Protein AF-A0AA39JFN7-F1 (afdb_monomer)

pLDDT: mean 75.11, std 15.57, range [32.31, 92.94]

Radius of gyration: 19.65 Å; Cα contacts (8 Å, |Δi|>4): 219; chains: 1; bounding box: 51×29×61 Å

Organism: Armillaria tabescens (NCBI:txid1929756)

Foldseek 3Di:
DFDFDDADPQWDKDADPPVVLVVLCVVQVDDSVRHIWIWGPAQPDWAQQQVNPVDTDGLVCNVVCCCVVPVPQQQDWGFGQAQFPVNHRPPRDTDRSVCVNVVCCQTPTQRQGQHRQQRDGDHPVCVSVCLVVPCSNVVSVPVVVVPPPPDD

Secondary structure (DSSP, 8-state):
---PPPPPTTEEEEE--HHHHHHHHHHHT--GGG-EEEEES----EEE-TT--S-EEEHHHHHHHHHHH-TTGGGSEEE--SBPTTSSB---PEEEHHHHHHHHHHHTS---EEETTT--EE-HHHHHHHHTT-HHHHGGGTTTTSSSSS--

Mean predicted aligned error: 12.64 Å

Sequence (152 aa):
MPVPLPCPRTCYQDEFSPELVHEISEKYGLPPDRIFYYRRKRDYGYHRCPLRCGRSTMGTAMGKHLQVYHPGIDRTTVTCSVRSRKGKHCLGEPVDGATYLQHFEHDHFLHHSVCAFCLFAVPVSRMKKHFDVCPGFLYQGERRRLFWDDGN

Structure (mmCIF, N/CA/C/O backbone):
data_AF-A0AA39JFN7-F1
#
_entry.id   AF-A0AA39JFN7-F1
#
loop_
_atom_site.group_PDB
_atom_site.id
_atom_site.type_symbol
_atom_site.label_atom_id
_atom_site.label_alt_id
_atom_site.label_comp_id
_atom_site.label_asym_id
_atom_site.label_entity_id
_atom_site.label_seq_id
_atom_site.pdbx_PDB_ins_code
_atom_site.Cartn_x
_atom_site.Cartn_y
_atom_site.Cartn_z
_atom_site.occupancy
_atom_site.B_iso_or_equiv
_atom_site.auth_seq_id
_atom_site.auth_comp_id
_atom_site.auth_asym_id
_atom_site.auth_atom_id
_atom_site.pdbx_PDB_model_num
ATOM 1 N N . MET A 1 1 ? 18.738 -4.474 -18.425 1.00 64.25 1 MET A N 1
ATOM 2 C CA . MET A 1 1 ? 18.307 -4.219 -17.035 1.00 64.25 1 MET A CA 1
ATOM 3 C C . MET A 1 1 ? 17.319 -3.069 -17.055 1.00 64.25 1 MET A C 1
ATOM 5 O O . MET A 1 1 ? 17.689 -2.027 -17.596 1.00 64.25 1 MET A O 1
ATOM 9 N N . PRO A 1 2 ? 16.100 -3.247 -16.525 1.00 71.25 2 PRO A N 1
ATOM 10 C CA . PRO A 1 2 ? 15.099 -2.191 -16.482 1.00 71.25 2 PRO A CA 1
ATOM 11 C C . PRO A 1 2 ? 15.576 -0.975 -15.678 1.00 71.25 2 PRO A C 1
ATOM 13 O O . PRO A 1 2 ? 16.373 -1.083 -14.740 1.00 71.25 2 PRO A O 1
ATOM 16 N N . VAL A 1 3 ? 15.121 0.200 -16.101 1.00 81.31 3 VAL A N 1
ATOM 17 C CA . VAL A 1 3 ? 15.469 1.517 -15.569 1.00 81.31 3 VAL A CA 1
ATOM 18 C C . VAL A 1 3 ? 14.200 2.171 -15.010 1.00 81.31 3 VAL A C 1
ATOM 20 O O . VAL A 1 3 ? 13.199 2.294 -15.726 1.00 81.31 3 VAL A O 1
ATOM 23 N N . PRO A 1 4 ? 14.221 2.598 -13.739 1.00 83.38 4 PRO A N 1
ATOM 24 C CA . PRO A 1 4 ? 13.139 3.383 -13.160 1.00 83.38 4 PRO A CA 1
ATOM 25 C C . PRO A 1 4 ? 12.866 4.673 -13.949 1.00 83.38 4 PRO A C 1
ATOM 27 O O . PRO A 1 4 ? 13.787 5.361 -14.387 1.00 83.38 4 PRO A O 1
ATOM 30 N N . LEU A 1 5 ? 11.592 5.014 -14.116 1.00 85.25 5 LEU A N 1
ATOM 31 C CA . LEU A 1 5 ? 11.128 6.287 -14.667 1.00 85.25 5 LEU A CA 1
ATOM 32 C C . LEU A 1 5 ? 11.267 7.401 -13.625 1.00 85.25 5 LEU A C 1
ATOM 34 O O . LEU A 1 5 ? 11.232 7.099 -12.443 1.00 85.25 5 LEU A O 1
ATOM 38 N N . PRO A 1 6 ? 11.355 8.684 -14.012 1.00 86.00 6 PRO A N 1
ATOM 39 C CA . PRO A 1 6 ? 11.467 9.785 -13.056 1.00 86.00 6 PRO A CA 1
ATOM 40 C C . PRO A 1 6 ? 10.311 9.845 -12.047 1.00 86.00 6 PRO A C 1
ATOM 42 O O . PRO A 1 6 ? 9.147 9.637 -12.402 1.00 86.00 6 PRO A O 1
ATOM 45 N N . CYS A 1 7 ? 10.623 10.221 -10.802 1.00 84.19 7 CYS A N 1
ATOM 46 C CA . CYS A 1 7 ? 9.627 10.408 -9.749 1.00 84.19 7 CYS A CA 1
ATOM 47 C C . CYS A 1 7 ? 8.607 11.494 -10.145 1.00 84.19 7 CYS A C 1
ATOM 49 O O . CYS A 1 7 ? 8.993 12.648 -10.370 1.00 84.19 7 CYS A O 1
ATOM 51 N N . PRO A 1 8 ? 7.299 11.179 -10.209 1.00 81.31 8 PRO A N 1
ATOM 52 C CA . PRO A 1 8 ? 6.280 12.188 -10.471 1.00 81.31 8 PRO A CA 1
ATOM 53 C C . PRO A 1 8 ? 6.304 13.292 -9.406 1.00 81.31 8 PRO A C 1
ATOM 55 O O . PRO A 1 8 ? 6.459 13.011 -8.220 1.00 81.31 8 PRO A O 1
ATOM 58 N N . ARG A 1 9 ? 6.053 14.556 -9.786 1.00 74.81 9 ARG A N 1
ATOM 59 C CA . ARG A 1 9 ? 6.083 15.711 -8.852 1.00 74.81 9 ARG A CA 1
ATOM 60 C C . ARG A 1 9 ? 5.184 15.538 -7.620 1.00 74.81 9 ARG A C 1
ATOM 62 O O . ARG A 1 9 ? 5.484 16.062 -6.543 1.00 74.81 9 ARG A O 1
ATOM 69 N N . THR A 1 10 ? 4.087 14.800 -7.775 1.00 73.31 10 THR A N 1
ATOM 70 C CA . THR A 1 10 ? 3.109 14.484 -6.724 1.00 73.31 10 THR A CA 1
ATOM 71 C C . THR A 1 10 ? 3.519 13.309 -5.836 1.00 73.31 10 THR A C 1
ATOM 73 O O . THR A 1 10 ? 2.728 12.896 -4.991 1.00 73.31 10 THR A O 1
ATOM 76 N N . CYS A 1 11 ? 4.711 12.748 -6.027 1.00 82.19 11 CYS A N 1
ATOM 77 C CA . CYS A 1 11 ? 5.201 11.564 -5.335 1.00 82.19 11 CYS A CA 1
ATOM 78 C C . CYS A 1 11 ? 6.573 11.804 -4.690 1.00 82.19 11 CYS A C 1
ATOM 80 O O . CYS A 1 11 ? 7.239 12.805 -4.959 1.00 82.19 11 CYS A O 1
ATOM 82 N N . TYR A 1 12 ? 6.973 10.884 -3.820 1.00 86.69 12 TYR A N 1
ATOM 83 C CA . TYR A 1 12 ? 8.330 10.722 -3.308 1.00 86.69 12 TYR A CA 1
ATOM 84 C C . TYR A 1 12 ? 8.753 9.256 -3.452 1.00 86.69 12 TYR A C 1
ATOM 86 O O . TYR A 1 12 ? 7.895 8.383 -3.582 1.00 86.69 12 TYR A O 1
ATOM 94 N N . GLN A 1 13 ? 10.057 8.992 -3.490 1.00 90.12 13 GLN A N 1
ATOM 95 C CA . GLN A 1 13 ? 10.583 7.627 -3.492 1.00 90.12 13 GLN A CA 1
ATOM 96 C C . GLN A 1 13 ? 10.460 7.028 -2.094 1.00 90.12 13 GLN A C 1
ATOM 98 O O . GLN A 1 13 ? 10.759 7.703 -1.114 1.00 90.12 13 GLN A O 1
ATOM 103 N N . ASP A 1 14 ? 9.994 5.790 -2.027 1.00 90.50 14 ASP A N 1
ATOM 104 C CA . ASP A 1 14 ? 9.820 5.029 -0.796 1.00 90.50 14 ASP A CA 1
ATOM 105 C C . ASP A 1 14 ? 10.347 3.605 -1.031 1.00 90.50 14 ASP A C 1
ATOM 107 O O . ASP A 1 14 ? 10.392 3.123 -2.173 1.00 90.50 14 ASP A O 1
ATOM 111 N N . GLU A 1 15 ? 10.787 2.954 0.038 1.00 89.94 15 GLU A N 1
ATOM 112 C CA . GLU A 1 15 ? 11.510 1.682 -0.027 1.00 89.94 15 GLU A CA 1
ATOM 113 C C . GLU A 1 15 ? 10.632 0.522 0.446 1.00 89.94 15 GLU A C 1
ATOM 115 O O . GLU A 1 15 ? 9.739 0.678 1.281 1.00 89.94 15 GLU A O 1
ATOM 120 N N . PHE A 1 16 ? 10.865 -0.663 -0.119 1.00 88.50 16 PHE A N 1
ATOM 121 C CA . PHE A 1 16 ? 10.283 -1.890 0.422 1.00 88.50 16 PHE A CA 1
ATOM 122 C C . PHE A 1 16 ? 11.061 -2.342 1.660 1.00 88.50 16 PHE A C 1
ATOM 124 O O . PHE A 1 16 ? 12.180 -1.891 1.898 1.00 88.50 16 PHE A O 1
ATOM 131 N N . SER A 1 17 ? 10.493 -3.272 2.432 1.00 88.62 17 SER A N 1
ATOM 132 C CA . SER A 1 17 ? 11.254 -3.898 3.514 1.00 88.62 17 SER A CA 1
ATOM 133 C C . SER A 1 17 ? 12.468 -4.658 2.950 1.00 88.62 17 SER A C 1
ATOM 135 O O . SER A 1 17 ? 12.383 -5.176 1.828 1.00 88.62 17 SER A O 1
ATOM 137 N N . PRO A 1 18 ? 13.582 -4.763 3.697 1.00 91.69 18 PRO A N 1
ATOM 138 C CA . PRO A 1 18 ? 14.786 -5.454 3.234 1.00 91.69 18 PRO A CA 1
ATOM 139 C C . PRO A 1 18 ? 14.527 -6.890 2.762 1.00 91.69 18 PRO A C 1
ATOM 141 O O . PRO A 1 18 ? 15.100 -7.329 1.767 1.00 91.69 18 PRO A O 1
ATOM 144 N N . GLU A 1 19 ? 13.614 -7.604 3.422 1.00 92.06 19 GLU A N 1
ATOM 145 C CA . GLU A 1 19 ? 13.237 -8.979 3.080 1.00 92.06 19 GLU A CA 1
ATOM 146 C C . GLU A 1 19 ? 12.564 -9.041 1.705 1.00 92.06 19 GLU A C 1
ATOM 148 O O . GLU A 1 19 ? 12.875 -9.905 0.886 1.00 92.06 19 GLU A O 1
ATOM 153 N N . LEU A 1 20 ? 11.669 -8.090 1.421 1.00 87.31 20 LEU A N 1
ATOM 154 C CA . LEU A 1 20 ? 10.980 -8.013 0.138 1.00 87.31 20 LEU A CA 1
ATOM 155 C C . LEU A 1 20 ? 11.926 -7.547 -0.979 1.00 87.31 20 LEU A C 1
ATOM 157 O O . LEU A 1 20 ? 11.827 -8.043 -2.101 1.00 87.31 20 LEU A O 1
ATOM 161 N N . VAL A 1 21 ? 12.860 -6.636 -0.683 1.00 92.31 21 VAL A N 1
ATOM 162 C CA . VAL A 1 21 ? 13.926 -6.237 -1.618 1.00 92.31 21 VAL A CA 1
ATOM 163 C C . VAL A 1 21 ? 14.783 -7.441 -1.995 1.00 92.31 21 VAL A C 1
ATOM 165 O O . VAL A 1 21 ? 15.001 -7.667 -3.184 1.00 92.31 21 VAL A O 1
ATOM 168 N N . HIS A 1 22 ? 15.220 -8.233 -1.013 1.00 91.75 22 HIS A N 1
ATOM 169 C CA . HIS A 1 22 ? 15.999 -9.448 -1.249 1.00 91.75 22 HIS A CA 1
ATOM 170 C C . HIS A 1 22 ? 15.237 -10.430 -2.141 1.00 91.75 22 HIS A C 1
ATOM 172 O O . HIS A 1 22 ? 15.750 -10.869 -3.165 1.00 91.75 22 HIS A O 1
ATOM 178 N N . GLU A 1 23 ?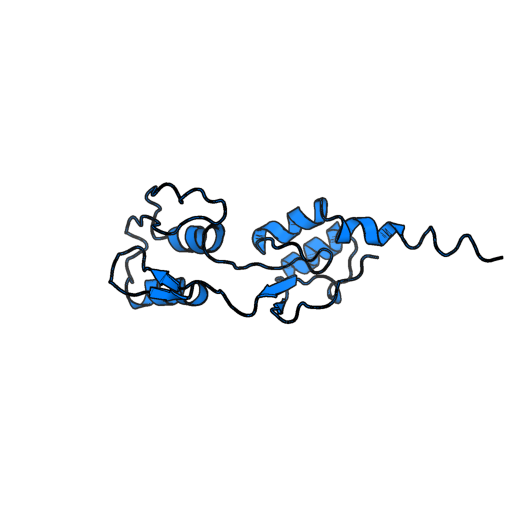 13.971 -10.692 -1.821 1.00 91.25 23 GLU A N 1
ATOM 179 C CA . GLU A 1 23 ? 13.140 -11.616 -2.587 1.00 91.25 23 GLU A CA 1
ATOM 180 C C . GLU A 1 23 ? 12.918 -11.156 -4.043 1.00 91.25 23 GLU A C 1
ATOM 182 O O . GLU A 1 23 ? 12.958 -11.960 -4.975 1.00 91.25 23 GLU A O 1
ATOM 187 N N . ILE A 1 24 ? 12.694 -9.857 -4.269 1.00 88.50 24 ILE A N 1
ATOM 188 C CA . ILE A 1 24 ? 12.562 -9.285 -5.619 1.00 88.50 24 ILE A CA 1
ATOM 189 C C . ILE A 1 24 ? 13.912 -9.341 -6.354 1.00 88.50 24 ILE A C 1
ATOM 191 O O . ILE A 1 24 ? 13.947 -9.672 -7.540 1.00 88.50 24 ILE A O 1
ATOM 195 N N . SER A 1 25 ? 15.012 -9.039 -5.664 1.00 89.75 25 SER A N 1
ATOM 196 C CA . SER A 1 25 ? 16.376 -9.094 -6.198 1.00 89.75 25 SER A CA 1
ATOM 197 C C . SER A 1 25 ? 16.715 -10.498 -6.691 1.00 89.75 25 SER A C 1
ATOM 199 O O . SER A 1 25 ? 17.097 -10.657 -7.848 1.00 89.75 25 SER A O 1
ATOM 201 N N . GLU A 1 26 ? 16.495 -11.523 -5.867 1.00 90.00 26 GLU A N 1
ATOM 202 C CA . GLU A 1 26 ? 16.729 -12.924 -6.234 1.00 90.00 26 GLU A CA 1
ATOM 203 C C . GLU A 1 26 ? 15.824 -13.378 -7.380 1.00 90.00 26 GLU A C 1
ATOM 205 O O . GLU A 1 26 ? 16.293 -13.995 -8.336 1.00 90.00 26 GLU A O 1
ATOM 210 N N . LYS A 1 27 ? 14.529 -13.045 -7.323 1.00 88.69 27 LYS A N 1
ATOM 211 C CA . LYS A 1 27 ? 13.558 -13.503 -8.323 1.00 88.69 27 LYS A CA 1
ATOM 212 C C . LYS A 1 27 ? 13.787 -12.887 -9.704 1.00 88.69 27 LYS A C 1
ATOM 214 O O . LYS A 1 27 ? 13.580 -13.564 -10.709 1.00 88.69 27 LYS A O 1
ATOM 219 N N . TYR A 1 28 ? 14.152 -11.607 -9.770 1.00 84.69 28 TYR A N 1
ATOM 220 C CA . TYR A 1 28 ? 14.212 -10.857 -11.031 1.00 84.69 28 TYR A CA 1
ATOM 221 C C . TYR A 1 28 ? 15.628 -10.400 -11.418 1.00 84.69 28 TYR A C 1
ATOM 223 O O . TYR A 1 28 ? 15.788 -9.733 -12.440 1.00 84.69 28 TYR A O 1
ATOM 231 N N . GLY A 1 29 ? 16.651 -10.737 -10.626 1.00 84.81 29 GLY A N 1
ATOM 232 C CA . GLY A 1 29 ? 18.049 -10.383 -10.887 1.00 84.81 29 GLY A CA 1
ATOM 233 C C . GLY A 1 29 ? 18.317 -8.876 -10.859 1.00 84.81 29 GLY A C 1
ATOM 234 O O 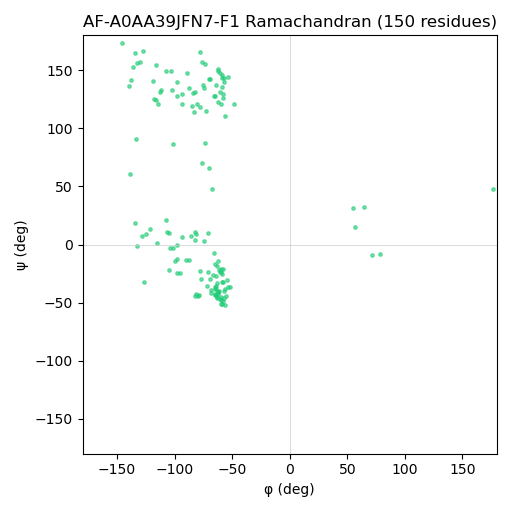. GLY A 1 29 ? 19.142 -8.383 -11.629 1.00 84.81 29 GLY A O 1
ATOM 235 N N . LEU A 1 30 ? 17.583 -8.127 -10.032 1.00 82.75 30 LEU A N 1
ATOM 236 C CA . LEU A 1 30 ? 17.726 -6.675 -9.926 1.00 82.75 30 LEU A CA 1
ATOM 237 C C . LEU A 1 30 ? 18.607 -6.286 -8.747 1.00 82.75 30 LEU A C 1
ATOM 239 O O . LEU A 1 30 ? 18.452 -6.854 -7.672 1.00 82.75 30 LEU A O 1
ATOM 243 N N . PRO A 1 31 ? 19.472 -5.275 -8.903 1.00 87.06 31 PRO A N 1
ATOM 244 C CA . PRO A 1 31 ? 20.251 -4.797 -7.782 1.00 87.06 31 PRO A CA 1
ATOM 245 C C . PRO A 1 31 ? 19.321 -4.078 -6.776 1.00 87.06 31 PRO A C 1
ATOM 247 O O . PRO A 1 31 ? 18.378 -3.395 -7.201 1.00 87.06 31 PRO A O 1
ATOM 250 N N . PRO A 1 32 ? 19.555 -4.229 -5.457 1.00 88.75 32 PRO A N 1
ATOM 251 C CA . PRO A 1 32 ? 18.679 -3.694 -4.409 1.00 88.75 32 PRO A CA 1
ATOM 252 C C . PRO A 1 32 ? 18.349 -2.200 -4.534 1.00 88.75 32 PRO A C 1
ATOM 254 O O . PRO A 1 32 ? 17.213 -1.799 -4.296 1.00 88.75 32 PRO A O 1
ATOM 257 N N . ASP A 1 33 ? 19.302 -1.382 -4.987 1.00 88.19 33 ASP A N 1
ATOM 258 C CA . ASP A 1 33 ? 19.161 0.070 -5.184 1.00 88.19 33 ASP A CA 1
ATOM 259 C C . ASP A 1 33 ? 18.134 0.452 -6.266 1.00 88.19 33 ASP A C 1
ATOM 261 O O . ASP A 1 33 ? 17.664 1.589 -6.321 1.00 88.19 33 ASP A O 1
ATOM 265 N N . ARG A 1 34 ? 17.750 -0.496 -7.128 1.00 85.38 34 ARG A N 1
ATOM 266 C CA . ARG A 1 34 ? 16.725 -0.307 -8.165 1.00 85.38 34 ARG A CA 1
ATOM 267 C C . ARG A 1 34 ? 15.347 -0.820 -7.764 1.00 85.38 34 ARG A C 1
ATOM 269 O O . ARG A 1 34 ? 14.412 -0.714 -8.560 1.00 85.38 34 ARG A O 1
ATOM 276 N N . ILE A 1 35 ? 15.203 -1.372 -6.563 1.00 90.50 35 ILE A N 1
ATOM 277 C CA . ILE A 1 35 ? 13.959 -1.969 -6.078 1.00 90.50 35 ILE A CA 1
ATOM 278 C C . ILE A 1 35 ? 13.277 -0.984 -5.130 1.00 90.50 35 ILE A C 1
ATOM 280 O O . ILE A 1 35 ? 13.439 -1.021 -3.916 1.00 90.50 35 ILE A O 1
ATOM 284 N N . PHE A 1 36 ? 12.482 -0.090 -5.708 1.00 92.94 36 PHE A N 1
ATOM 285 C CA . PHE A 1 36 ? 11.723 0.912 -4.964 1.00 92.94 36 PHE A CA 1
ATOM 286 C C . PHE A 1 36 ? 10.376 1.194 -5.630 1.00 92.94 36 PHE A C 1
ATOM 288 O O . PHE A 1 36 ? 10.072 0.720 -6.731 1.00 92.94 36 PHE A O 1
ATOM 295 N N . TYR A 1 37 ? 9.548 1.988 -4.960 1.00 91.44 37 TYR A N 1
ATOM 296 C CA . TYR A 1 37 ? 8.297 2.485 -5.513 1.00 91.44 37 TYR A CA 1
ATOM 297 C C . TYR A 1 37 ? 8.132 3.976 -5.228 1.00 91.44 37 TYR A C 1
ATOM 299 O O . TYR A 1 37 ? 8.814 4.569 -4.396 1.00 91.44 37 TYR A O 1
ATOM 307 N N . TYR A 1 38 ? 7.203 4.609 -5.936 1.00 89.62 38 TYR A N 1
ATOM 308 C CA . TYR A 1 38 ? 6.834 5.994 -5.679 1.00 89.62 38 TYR A CA 1
ATOM 309 C C . TYR A 1 38 ? 5.586 6.063 -4.823 1.00 89.62 38 TYR A C 1
ATOM 311 O O . TYR A 1 38 ? 4.561 5.491 -5.169 1.00 89.62 38 TYR A O 1
ATOM 319 N N . ARG A 1 39 ? 5.619 6.804 -3.725 1.00 85.00 39 ARG A N 1
ATOM 320 C CA . ARG A 1 39 ? 4.452 7.043 -2.882 1.00 85.00 39 ARG A CA 1
ATOM 321 C C . ARG A 1 39 ? 3.883 8.424 -3.147 1.00 85.00 39 ARG A C 1
ATOM 323 O O . ARG A 1 39 ? 4.616 9.408 -3.203 1.00 85.00 39 ARG A O 1
ATOM 330 N N . ARG A 1 40 ? 2.563 8.526 -3.319 1.00 76.12 40 ARG A N 1
ATOM 331 C CA . ARG A 1 40 ? 1.902 9.832 -3.468 1.00 76.12 40 ARG A CA 1
ATOM 332 C C . ARG A 1 40 ? 2.050 10.671 -2.193 1.00 76.12 40 ARG A C 1
ATOM 334 O O . ARG A 1 40 ? 1.841 10.178 -1.091 1.00 76.12 40 ARG A O 1
ATOM 341 N N . LYS A 1 41 ? 2.348 11.963 -2.367 1.00 66.88 41 LYS A N 1
ATOM 342 C CA . LYS A 1 41 ? 2.550 12.952 -1.291 1.00 66.88 41 LYS A CA 1
ATOM 343 C C . LYS A 1 41 ? 1.284 13.267 -0.493 1.00 66.88 41 LYS A C 1
ATOM 345 O O . LYS A 1 41 ? 1.390 13.717 0.641 1.00 66.88 41 LYS A O 1
ATOM 350 N N . ARG A 1 42 ? 0.097 13.102 -1.082 1.00 58.69 42 ARG A N 1
ATOM 351 C CA . ARG A 1 42 ? -1.180 13.364 -0.409 1.00 58.69 42 ARG A CA 1
ATOM 352 C C . ARG A 1 42 ? -2.212 12.313 -0.766 1.00 58.69 42 ARG A C 1
ATOM 354 O O . ARG A 1 42 ? -2.384 11.969 -1.937 1.00 58.69 42 ARG A O 1
ATOM 361 N N . ASP A 1 43 ? -2.913 11.878 0.268 1.00 59.97 43 ASP A N 1
ATOM 362 C CA . ASP A 1 43 ? -4.238 11.309 0.136 1.00 59.97 43 ASP A CA 1
ATOM 363 C C . ASP A 1 43 ? -5.207 12.482 -0.059 1.00 59.97 43 ASP A C 1
ATOM 365 O O . ASP A 1 43 ? -5.244 13.403 0.757 1.00 59.97 43 ASP A O 1
ATOM 369 N N . TYR A 1 44 ? -5.899 12.532 -1.195 1.00 53.91 44 TYR A N 1
ATOM 370 C CA . TYR A 1 44 ? -6.756 13.673 -1.544 1.00 53.91 44 TYR A CA 1
ATOM 371 C C . TYR A 1 44 ? -8.174 13.551 -0.945 1.00 53.91 44 TYR A C 1
ATOM 373 O O . TYR A 1 44 ? -9.035 14.370 -1.259 1.00 53.91 44 TYR A O 1
ATOM 381 N N . GLY A 1 45 ? -8.433 12.551 -0.089 1.00 63.09 45 GLY A N 1
ATOM 382 C CA . GLY A 1 45 ? -9.745 12.286 0.503 1.00 63.09 45 GLY A CA 1
ATOM 383 C C . GLY A 1 45 ? -9.812 12.520 2.014 1.00 63.09 45 GLY A C 1
ATOM 384 O O . GLY A 1 45 ? -9.001 11.997 2.776 1.00 63.09 45 GLY A O 1
ATOM 385 N N . TYR A 1 46 ? -10.832 13.260 2.460 1.00 70.88 46 TYR A N 1
ATOM 386 C CA . TYR A 1 46 ? -11.329 13.154 3.833 1.00 70.88 46 TYR A CA 1
ATOM 387 C C . TYR A 1 46 ? -12.325 11.994 3.910 1.00 70.88 46 TYR A C 1
ATOM 389 O O . TYR A 1 46 ? -13.266 11.914 3.120 1.00 70.88 46 TYR A O 1
ATOM 397 N N . HIS A 1 47 ? -12.140 11.119 4.890 1.00 76.06 47 HIS A N 1
ATOM 398 C CA . HIS A 1 47 ? -12.976 9.958 5.151 1.00 76.06 47 HIS A CA 1
ATOM 399 C C . HIS A 1 47 ? -13.732 10.158 6.461 1.00 76.06 47 HIS A C 1
ATOM 401 O O . HIS A 1 47 ? -13.151 10.546 7.475 1.00 76.06 47 HIS A O 1
ATOM 407 N N . ARG A 1 48 ? -15.040 9.890 6.454 1.00 80.38 48 ARG A N 1
ATOM 408 C CA . ARG A 1 48 ? -15.834 9.884 7.688 1.00 80.38 48 ARG A CA 1
ATOM 409 C C . ARG A 1 48 ? -15.442 8.690 8.549 1.00 80.38 48 ARG A C 1
ATOM 411 O O . ARG A 1 48 ? -15.209 7.605 8.019 1.00 80.38 48 ARG A O 1
ATOM 418 N N . CYS A 1 49 ? -15.418 8.887 9.864 1.00 84.31 49 CYS A N 1
ATOM 419 C CA . CYS A 1 49 ? -15.270 7.787 10.806 1.00 84.31 49 CYS A CA 1
ATOM 420 C C . CYS A 1 49 ? -16.401 6.762 10.598 1.00 84.31 49 CYS A C 1
ATOM 422 O O . CYS A 1 49 ? -17.576 7.152 10.575 1.00 84.31 49 CYS A O 1
ATOM 424 N N . PRO A 1 50 ? -16.080 5.465 10.470 1.00 80.75 50 PRO A N 1
ATOM 425 C CA . PRO A 1 50 ? -17.075 4.433 10.189 1.00 80.75 50 PRO A CA 1
ATOM 426 C C . PRO A 1 50 ? -18.003 4.157 11.383 1.00 80.75 50 PRO A C 1
ATOM 428 O O . PRO A 1 50 ? -19.145 3.750 11.196 1.00 80.75 50 PRO A O 1
ATOM 431 N N . LEU A 1 51 ? -17.559 4.468 12.606 1.00 85.12 51 LEU A N 1
ATOM 432 C CA . LEU A 1 51 ? -18.354 4.379 13.836 1.00 85.12 51 LEU A CA 1
ATOM 433 C C . LEU A 1 51 ? -19.251 5.609 14.055 1.00 85.12 51 LEU A C 1
ATOM 435 O O . LEU A 1 51 ? -19.829 5.787 15.123 1.00 85.12 51 LEU A O 1
ATOM 439 N N . ARG A 1 52 ? -19.369 6.479 13.040 1.00 77.62 52 ARG A N 1
ATOM 440 C CA . ARG A 1 52 ? -20.265 7.646 13.017 1.00 77.62 52 ARG A CA 1
ATOM 441 C C . AR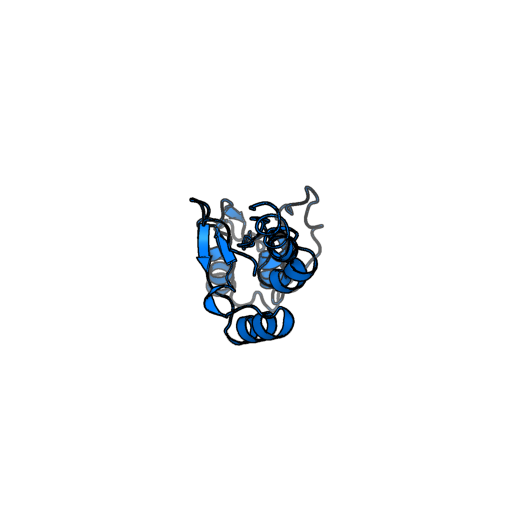G A 1 52 ? -20.092 8.604 14.202 1.00 77.62 52 ARG A C 1
ATOM 443 O O . ARG A 1 52 ? -21.024 9.318 14.551 1.00 77.62 52 ARG A O 1
ATOM 450 N N . CYS A 1 53 ? -18.881 8.737 14.743 1.00 85.50 53 CYS A N 1
ATOM 451 C CA . CYS A 1 53 ? -18.573 9.689 15.822 1.00 85.50 53 CYS A CA 1
ATOM 452 C C . CYS A 1 53 ? -18.577 11.174 15.391 1.00 85.50 53 CYS A C 1
ATOM 454 O O . CYS A 1 53 ? -18.100 12.044 16.116 1.00 85.50 53 CYS A O 1
ATOM 456 N N . GLY A 1 54 ? -19.054 11.469 14.176 1.00 82.06 54 GLY A N 1
ATOM 457 C CA . GLY A 1 54 ? -19.136 12.815 13.603 1.00 82.06 54 GLY A CA 1
ATOM 458 C C . GLY A 1 54 ? -17.821 13.371 13.049 1.00 82.06 54 GLY A C 1
ATOM 459 O O . GLY A 1 54 ? -17.834 14.402 12.380 1.00 82.06 54 GLY A O 1
ATOM 460 N N . ARG A 1 55 ? -16.685 12.699 13.269 1.00 85.00 55 ARG A N 1
ATOM 461 C CA . ARG A 1 55 ? -15.371 13.170 12.805 1.00 85.00 55 ARG A CA 1
ATOM 462 C C . ARG A 1 55 ? -15.039 12.663 11.403 1.00 85.00 55 ARG A C 1
ATOM 464 O O . ARG A 1 55 ? -15.420 11.560 11.013 1.00 85.00 55 ARG A O 1
ATOM 471 N N . SER A 1 56 ? -14.299 13.483 10.660 1.00 81.88 56 SER A N 1
ATOM 472 C CA . SER A 1 56 ? -13.682 13.107 9.387 1.00 81.88 56 SER A CA 1
ATOM 473 C C . SER A 1 56 ? -12.169 13.244 9.498 1.00 81.88 56 SER A C 1
ATOM 475 O O . SER A 1 56 ? -11.678 14.184 10.122 1.00 81.88 56 SER A O 1
ATOM 477 N N . THR A 1 57 ? -11.431 12.316 8.906 1.00 76.19 57 THR A N 1
ATOM 478 C CA . THR A 1 57 ? -9.969 12.268 8.961 1.00 76.19 57 THR A CA 1
ATOM 479 C C . THR A 1 57 ? -9.400 12.036 7.570 1.00 76.19 57 THR A C 1
ATOM 481 O O . THR A 1 57 ? -10.078 11.514 6.688 1.00 76.19 57 THR A O 1
ATOM 484 N N . MET A 1 58 ? -8.150 12.433 7.347 1.00 75.56 58 MET A N 1
ATOM 485 C CA . MET A 1 58 ? -7.413 11.908 6.197 1.00 75.56 58 MET A CA 1
ATOM 486 C C . MET A 1 58 ? -7.254 10.393 6.345 1.00 75.56 58 MET A C 1
ATOM 488 O O . MET A 1 58 ? -7.147 9.910 7.477 1.00 75.56 58 MET A O 1
ATOM 492 N N . GLY A 1 59 ? -7.172 9.646 5.239 1.00 71.19 59 GLY A N 1
ATOM 493 C CA . GLY A 1 59 ? -7.009 8.192 5.304 1.00 71.19 59 GLY A CA 1
ATOM 494 C C . GLY A 1 59 ? -5.778 7.774 6.117 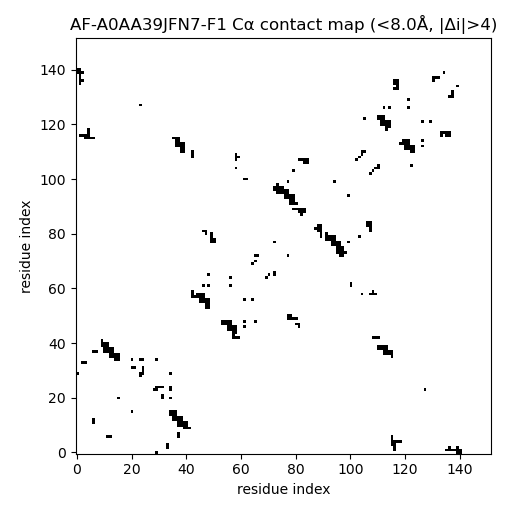1.00 71.19 59 GLY A C 1
ATOM 495 O O . GLY A 1 59 ? -5.881 6.896 6.970 1.00 71.19 59 GLY A O 1
ATOM 496 N N . THR A 1 60 ? -4.668 8.518 5.995 1.00 67.81 60 THR A N 1
ATOM 497 C CA . THR A 1 60 ? -3.425 8.325 6.778 1.00 67.81 60 THR A CA 1
ATOM 498 C C . THR A 1 60 ? -3.626 8.445 8.289 1.00 67.81 60 THR A C 1
ATOM 500 O O . THR A 1 60 ? -2.840 7.909 9.064 1.00 67.81 60 THR A O 1
ATOM 503 N N . ALA A 1 61 ? -4.650 9.178 8.724 1.00 76.69 61 ALA A N 1
ATOM 504 C CA . ALA A 1 61 ? -4.942 9.438 10.125 1.00 76.69 61 ALA A CA 1
ATOM 505 C C . ALA A 1 61 ? -6.078 8.556 10.668 1.00 76.69 61 ALA A C 1
ATOM 507 O O . ALA A 1 61 ? -6.379 8.643 11.859 1.00 76.69 61 ALA A O 1
ATOM 508 N N . MET A 1 62 ? -6.707 7.711 9.838 1.00 80.19 62 MET A N 1
ATOM 509 C CA . MET A 1 62 ? -7.834 6.867 10.249 1.00 80.19 62 MET A CA 1
ATOM 510 C C . MET A 1 62 ? -7.426 5.855 11.327 1.00 80.19 62 MET A C 1
ATOM 512 O O . MET A 1 62 ? -8.098 5.778 12.350 1.00 80.19 62 MET A O 1
ATOM 516 N N . GLY A 1 63 ? -6.292 5.162 11.172 1.00 78.81 63 GLY A N 1
ATOM 517 C CA . GLY A 1 63 ? -5.783 4.223 12.186 1.00 78.81 63 GLY A CA 1
ATOM 518 C C . GLY A 1 63 ? -5.580 4.866 13.551 1.00 78.81 63 GLY A C 1
ATOM 519 O O . GLY A 1 63 ? -6.154 4.424 14.546 1.00 78.81 63 GLY A O 1
ATOM 520 N N . LYS A 1 64 ? -4.853 5.986 13.585 1.00 81.94 64 LYS A N 1
ATOM 521 C CA . LYS A 1 64 ? -4.631 6.746 14.821 1.00 81.94 64 LYS A CA 1
ATOM 522 C C . LYS A 1 64 ? -5.939 7.269 15.416 1.00 81.94 64 LYS A C 1
ATOM 524 O O . LYS A 1 64 ? -6.118 7.239 16.628 1.00 81.94 64 LYS A O 1
ATOM 529 N N . HIS A 1 65 ? -6.861 7.743 14.581 1.00 88.25 65 HIS A N 1
ATOM 530 C CA . HIS A 1 65 ? -8.173 8.188 15.038 1.00 88.25 65 HIS A CA 1
ATOM 531 C C . HIS A 1 65 ? -8.957 7.058 15.713 1.00 88.25 65 HIS A C 1
ATOM 533 O O . HIS A 1 65 ? -9.480 7.263 16.804 1.00 88.25 65 HIS A O 1
ATOM 539 N N . LEU A 1 66 ? -9.003 5.873 15.106 1.00 85.88 66 LEU A N 1
ATOM 540 C CA . LEU A 1 66 ? -9.714 4.727 15.666 1.00 85.88 66 LEU A CA 1
ATOM 541 C C . LEU A 1 66 ? -9.082 4.257 16.978 1.00 85.88 66 LEU A C 1
ATOM 543 O O . LEU A 1 66 ? -9.799 4.079 17.950 1.00 85.88 66 LEU A O 1
ATOM 547 N N . GLN A 1 67 ? -7.756 4.171 17.065 1.00 84.31 67 GLN A N 1
ATOM 548 C CA . GLN A 1 67 ? -7.082 3.785 18.312 1.00 84.31 67 GLN A CA 1
ATOM 549 C C . GLN A 1 67 ? -7.335 4.770 19.463 1.00 84.31 67 GLN A C 1
ATOM 551 O O . GLN A 1 67 ? -7.551 4.353 20.596 1.00 84.31 67 GLN A O 1
ATOM 556 N N . VAL A 1 68 ? -7.321 6.078 19.182 1.00 87.88 68 VAL A N 1
ATOM 557 C CA . VAL A 1 68 ? -7.464 7.115 20.218 1.00 87.88 68 VAL A CA 1
ATOM 558 C C . VAL A 1 68 ? -8.918 7.307 20.645 1.00 87.88 68 VAL A C 1
ATOM 560 O O . VAL A 1 68 ? -9.195 7.465 21.830 1.00 87.88 68 VAL A O 1
ATOM 563 N N . TYR A 1 69 ? -9.849 7.333 19.691 1.00 88.31 69 TYR A N 1
ATOM 564 C CA . TYR A 1 69 ? -11.249 7.675 19.958 1.00 88.31 69 TYR A CA 1
ATOM 565 C C . TYR A 1 69 ? -12.164 6.449 20.073 1.00 88.31 69 TYR A C 1
ATOM 567 O O . TYR A 1 69 ? -13.285 6.577 20.562 1.00 88.31 69 TYR A O 1
ATOM 575 N N . HIS A 1 70 ? -11.698 5.272 19.648 1.00 89.38 70 HIS A N 1
ATOM 576 C CA . HIS A 1 70 ? -12.447 4.014 19.641 1.00 89.38 70 HIS A CA 1
ATOM 577 C C . HIS A 1 70 ? -11.569 2.828 20.096 1.00 89.38 70 HIS A C 1
ATOM 579 O O . HIS A 1 70 ? -11.383 1.873 19.341 1.00 89.38 70 HIS A O 1
ATOM 585 N N . PRO A 1 71 ? -11.043 2.847 21.336 1.00 85.38 71 PRO A N 1
ATOM 586 C CA . PRO A 1 71 ? -10.062 1.865 21.812 1.00 85.38 71 PRO A CA 1
ATOM 587 C C . PRO A 1 71 ? -10.559 0.408 21.857 1.00 85.38 71 PRO A C 1
ATOM 589 O O . PRO A 1 71 ? -9.740 -0.490 21.988 1.00 85.38 71 PRO A O 1
ATOM 592 N N . GLY A 1 72 ? -11.871 0.165 21.745 1.00 84.75 72 GLY A N 1
ATOM 593 C CA . GLY A 1 72 ? -12.474 -1.175 21.684 1.00 84.75 72 GLY A CA 1
ATOM 594 C C . GLY A 1 72 ? -12.999 -1.568 20.302 1.00 84.75 72 GLY A C 1
ATOM 595 O O . GLY A 1 72 ? -13.908 -2.390 20.213 1.00 84.75 72 GLY A O 1
ATOM 596 N N . ILE A 1 73 ? -12.515 -0.927 19.232 1.00 83.19 73 ILE A N 1
ATOM 597 C CA . ILE A 1 73 ? -12.976 -1.200 17.864 1.00 83.19 73 ILE A CA 1
ATOM 598 C C . ILE A 1 73 ? -12.796 -2.669 17.459 1.00 83.19 73 ILE A C 1
ATOM 600 O O . ILE A 1 73 ? -13.633 -3.201 16.739 1.00 83.19 73 ILE A O 1
ATOM 604 N N . ASP A 1 74 ? -11.767 -3.337 17.969 1.00 82.50 74 ASP A N 1
ATOM 605 C CA . ASP A 1 74 ? -11.462 -4.757 17.761 1.00 82.50 74 ASP A CA 1
ATOM 606 C C . ASP A 1 74 ? -12.587 -5.712 18.189 1.00 82.50 74 ASP A C 1
ATOM 608 O O . ASP A 1 74 ? -12.649 -6.839 17.717 1.00 82.50 74 ASP A O 1
ATOM 612 N N . ARG A 1 75 ? -13.494 -5.268 19.065 1.00 84.75 75 ARG A N 1
ATOM 613 C CA . ARG A 1 75 ? -14.656 -6.043 19.535 1.00 84.75 75 ARG A CA 1
ATOM 614 C C . ARG A 1 75 ? -15.966 -5.587 18.906 1.00 84.75 75 ARG A C 1
ATOM 616 O O . ARG A 1 75 ? -17.043 -5.950 19.376 1.00 84.75 75 ARG A O 1
ATOM 623 N N . THR A 1 76 ? -15.888 -4.732 17.893 1.00 85.06 76 THR A N 1
ATOM 624 C CA . THR A 1 76 ? -17.057 -4.143 17.244 1.00 85.06 76 THR A CA 1
ATOM 625 C C . THR A 1 76 ? -17.150 -4.578 15.802 1.00 85.06 76 THR A C 1
ATOM 627 O O . THR A 1 76 ? -16.157 -4.879 15.146 1.00 85.06 76 THR A O 1
ATOM 630 N N . THR A 1 77 ? -18.368 -4.554 15.287 1.00 85.12 77 THR A N 1
ATOM 631 C CA . THR A 1 77 ? -18.604 -4.694 13.862 1.00 85.12 77 THR A CA 1
ATOM 632 C C . THR A 1 77 ? -18.670 -3.311 13.231 1.00 85.12 77 THR A C 1
ATOM 634 O O . THR A 1 77 ? -19.393 -2.429 13.699 1.00 85.12 77 THR A O 1
ATOM 637 N N . VAL A 1 78 ? -17.910 -3.117 12.160 1.00 83.06 78 VAL A N 1
ATOM 638 C CA . VAL A 1 78 ? -17.760 -1.834 11.489 1.00 83.06 78 VAL A CA 1
ATOM 639 C C . VAL A 1 78 ? -18.309 -1.943 10.076 1.00 83.06 78 VAL A C 1
ATOM 641 O O . VAL A 1 78 ? -17.871 -2.772 9.285 1.00 83.06 78 VAL A O 1
ATOM 644 N N . THR A 1 79 ? -19.254 -1.077 9.724 1.00 77.38 79 THR A N 1
ATOM 645 C CA . THR A 1 79 ? -19.747 -0.987 8.348 1.00 77.38 79 THR A CA 1
ATOM 646 C C . THR A 1 79 ? -18.976 0.085 7.595 1.00 77.38 79 THR A C 1
ATOM 648 O O . THR A 1 79 ? -19.007 1.263 7.963 1.00 77.38 79 THR A O 1
ATOM 651 N N . CYS A 1 80 ? -18.310 -0.295 6.505 1.00 73.44 80 CYS A N 1
ATOM 652 C CA . CYS A 1 80 ? -17.647 0.687 5.664 1.00 73.44 80 CYS A CA 1
ATOM 653 C C . CYS A 1 80 ? -18.675 1.497 4.863 1.00 73.44 80 CYS A C 1
ATOM 655 O O . CYS A 1 80 ? -19.372 0.978 3.995 1.00 73.44 80 CYS A O 1
ATOM 657 N N . SER A 1 81 ? -18.761 2.800 5.135 1.00 66.81 81 SER A N 1
ATOM 658 C CA . SER A 1 81 ? -19.636 3.726 4.404 1.00 66.81 81 SER A CA 1
ATOM 659 C C . SER A 1 81 ? -18.935 4.439 3.241 1.00 66.81 81 SER A C 1
ATOM 661 O O . SER A 1 81 ? -19.488 5.374 2.659 1.00 66.81 81 SER A O 1
ATOM 663 N N . VAL A 1 82 ? -17.688 4.073 2.935 1.00 63.88 82 VAL A N 1
ATOM 664 C CA . VAL A 1 82 ? -16.858 4.760 1.941 1.00 63.88 82 VAL A CA 1
ATOM 665 C C . VAL A 1 82 ? -17.124 4.169 0.552 1.00 63.88 82 VAL A C 1
ATOM 667 O O . VAL A 1 82 ? -17.176 2.956 0.360 1.00 63.88 82 VAL A O 1
ATOM 670 N N . ARG A 1 83 ? -17.298 5.027 -0.460 1.00 57.53 83 ARG A N 1
ATOM 671 C CA . ARG A 1 83 ? -17.392 4.572 -1.857 1.00 57.53 83 ARG A CA 1
ATOM 672 C C . ARG A 1 83 ? -16.054 3.963 -2.287 1.00 57.53 83 ARG A C 1
ATOM 674 O O . ARG A 1 83 ? -15.019 4.607 -2.137 1.00 57.53 83 ARG A O 1
ATOM 681 N N . SER A 1 84 ? -16.067 2.741 -2.828 1.00 53.03 84 SER A N 1
ATOM 682 C CA . SER A 1 84 ? -14.851 2.142 -3.386 1.00 53.03 84 SER A CA 1
ATOM 683 C C . SER A 1 84 ? -14.493 2.806 -4.722 1.00 53.03 84 SER A C 1
ATOM 685 O O . SER A 1 84 ? -15.348 3.332 -5.443 1.00 53.03 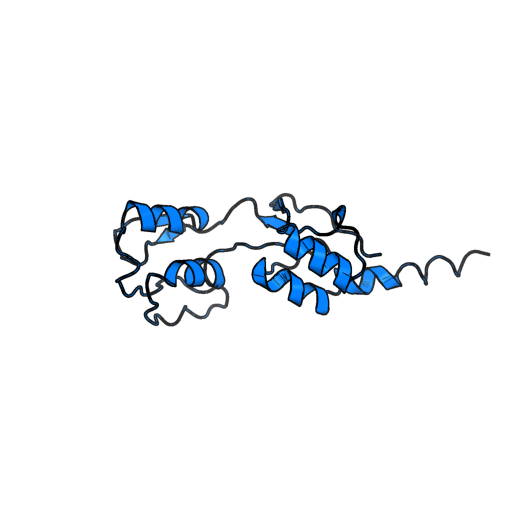84 SER A O 1
ATOM 687 N N . ARG A 1 85 ? -13.210 2.748 -5.086 1.00 47.31 85 ARG A N 1
ATOM 688 C CA . ARG A 1 85 ? -12.644 3.381 -6.288 1.00 47.31 85 ARG A CA 1
ATOM 689 C C . ARG A 1 85 ? -13.209 2.843 -7.613 1.00 47.31 85 ARG A C 1
ATOM 691 O O . ARG A 1 85 ? -13.099 3.516 -8.632 1.00 47.31 85 ARG A O 1
ATOM 698 N N . LYS A 1 86 ? -13.828 1.655 -7.628 1.00 47.06 86 LYS A N 1
ATOM 699 C CA . LYS A 1 86 ? -14.391 1.032 -8.845 1.00 47.06 86 LYS A CA 1
ATOM 700 C C . LYS A 1 86 ? -15.778 1.567 -9.235 1.00 47.06 86 LYS A C 1
ATOM 702 O O . LYS A 1 86 ? -16.450 0.951 -10.055 1.00 47.06 86 LYS A O 1
ATOM 707 N N . GLY A 1 87 ? -16.261 2.637 -8.600 1.00 43.19 87 GLY A N 1
ATOM 708 C CA . GLY A 1 87 ? -17.633 3.131 -8.779 1.00 43.19 87 GLY A CA 1
ATOM 709 C C . GLY A 1 87 ? -18.702 2.227 -8.150 1.00 43.19 87 GLY A C 1
ATOM 710 O O . GLY A 1 87 ? -19.851 2.634 -8.017 1.00 43.19 87 GLY A O 1
ATOM 711 N N . LYS A 1 88 ? -18.326 1.028 -7.689 1.00 42.56 88 LYS A N 1
ATOM 712 C CA . LYS A 1 88 ? -19.146 0.195 -6.813 1.00 42.56 88 LYS A CA 1
ATOM 713 C C . LYS A 1 88 ? -18.960 0.688 -5.383 1.00 42.56 88 LYS A C 1
ATOM 715 O O . LYS A 1 88 ? -17.834 0.901 -4.940 1.00 42.56 88 LYS A O 1
ATOM 720 N N . HIS A 1 89 ? -20.045 0.907 -4.654 1.00 51.09 89 HIS A N 1
ATOM 721 C CA . HIS A 1 89 ? -19.950 1.064 -3.206 1.00 51.09 89 HIS A CA 1
ATOM 722 C C . HIS A 1 89 ? -19.201 -0.153 -2.641 1.00 51.09 89 HIS A C 1
ATOM 724 O O . HIS A 1 89 ? -19.368 -1.252 -3.178 1.00 51.09 89 HIS A O 1
ATOM 730 N N . CYS A 1 90 ? -18.378 0.020 -1.596 1.00 60.84 90 CYS A N 1
ATOM 731 C CA . CYS A 1 90 ? -18.198 -1.128 -0.716 1.00 60.84 90 CYS A CA 1
ATOM 732 C C . CYS A 1 90 ? -19.614 -1.474 -0.285 1.00 60.84 90 CYS A C 1
ATOM 734 O O . CYS A 1 90 ? -20.293 -0.637 0.312 1.00 60.84 90 CYS A O 1
ATOM 736 N N . LEU A 1 91 ? -20.112 -2.614 -0.773 1.00 54.50 91 LEU A N 1
ATOM 737 C CA . LEU A 1 91 ? -21.347 -3.200 -0.276 1.00 54.50 91 LEU A CA 1
ATOM 738 C C . LEU A 1 91 ? -21.148 -3.167 1.232 1.00 54.50 91 LEU A C 1
ATOM 740 O O . LEU A 1 91 ? -20.081 -3.596 1.661 1.00 54.50 91 LEU A O 1
ATOM 744 N N . GLY A 1 92 ? -22.027 -2.494 1.974 1.00 58.53 92 GLY A N 1
ATOM 745 C CA . GLY A 1 92 ? -21.851 -2.161 3.390 1.00 58.53 92 GLY A CA 1
ATOM 746 C C . GLY A 1 92 ? -21.877 -3.394 4.291 1.00 58.53 92 GLY A C 1
ATOM 747 O O . GLY A 1 92 ? -22.593 -3.413 5.287 1.00 58.53 92 GLY A O 1
ATOM 748 N N . GLU A 1 93 ? -21.127 -4.417 3.909 1.00 65.19 93 GLU A N 1
ATOM 749 C CA . GLU A 1 93 ? -20.920 -5.640 4.622 1.00 65.19 93 GLU A CA 1
ATOM 750 C C . GLU A 1 93 ? -20.191 -5.276 5.912 1.00 65.19 93 GLU A C 1
ATOM 752 O O . GLU A 1 93 ? -19.191 -4.541 5.897 1.00 65.19 93 GLU A O 1
ATOM 757 N N . PRO A 1 94 ? -20.733 -5.723 7.044 1.00 73.88 94 PRO A N 1
ATOM 758 C CA . PRO A 1 94 ? -20.082 -5.541 8.316 1.00 73.88 94 PRO A CA 1
ATOM 759 C C . PRO A 1 94 ? -18.735 -6.281 8.304 1.00 73.88 94 PRO A C 1
ATOM 761 O O . PRO A 1 94 ? -18.688 -7.488 8.074 1.00 73.88 94 PRO A O 1
ATOM 764 N N . VAL A 1 95 ? -17.639 -5.566 8.556 1.00 79.00 95 VAL A N 1
ATOM 765 C CA . VAL A 1 95 ? -16.322 -6.167 8.803 1.00 79.00 95 VAL A CA 1
ATOM 766 C C . VAL A 1 95 ? -16.023 -6.138 10.294 1.00 79.00 95 VAL A C 1
ATOM 768 O O . VAL A 1 95 ? -16.466 -5.237 11.010 1.00 79.00 95 VAL A O 1
ATOM 771 N N . ASP A 1 96 ? -15.264 -7.117 10.775 1.00 83.56 96 ASP A N 1
ATOM 772 C CA . ASP A 1 96 ? -14.727 -7.076 12.133 1.00 83.56 96 ASP A CA 1
ATOM 773 C C . ASP A 1 96 ? -13.836 -5.832 12.270 1.00 83.56 96 ASP A C 1
ATOM 775 O O . ASP A 1 96 ? -12.985 -5.579 11.410 1.00 83.56 96 ASP A O 1
ATOM 779 N N . GLY A 1 97 ? -14.024 -5.036 13.321 1.00 79.12 97 GLY A N 1
ATOM 780 C CA . GLY A 1 97 ? -13.240 -3.835 13.566 1.00 79.12 97 GLY A CA 1
ATOM 781 C C . GLY A 1 97 ? -11.744 -4.099 13.743 1.00 79.12 97 GLY A C 1
ATOM 782 O O . GLY A 1 97 ? -10.947 -3.228 13.389 1.00 79.12 97 GLY A O 1
ATOM 783 N N . ALA A 1 98 ? -11.341 -5.309 14.145 1.00 78.38 98 ALA A N 1
ATOM 784 C CA . ALA A 1 98 ? -9.944 -5.747 14.121 1.00 78.38 98 ALA A CA 1
ATOM 785 C C . ALA A 1 98 ? -9.378 -5.791 12.688 1.00 78.38 98 ALA A C 1
ATOM 787 O O . ALA A 1 98 ? -8.209 -5.484 12.457 1.00 78.38 98 ALA A O 1
ATOM 788 N N . THR A 1 99 ? -10.222 -6.113 11.706 1.00 81.25 99 THR A N 1
ATOM 789 C CA . THR A 1 99 ? -9.866 -6.192 10.278 1.00 81.25 99 THR A CA 1
ATOM 790 C C . THR A 1 99 ? -10.234 -4.935 9.488 1.00 81.25 99 THR A C 1
ATOM 792 O O . THR A 1 99 ? -9.757 -4.750 8.366 1.00 81.25 99 THR A O 1
ATOM 795 N N . TYR A 1 100 ? -11.032 -4.031 10.069 1.00 82.06 100 TYR A N 1
ATOM 796 C CA . TYR A 1 100 ? -11.500 -2.820 9.397 1.00 82.06 100 TYR A CA 1
ATOM 797 C C . TYR A 1 100 ? -10.345 -1.964 8.892 1.00 82.06 1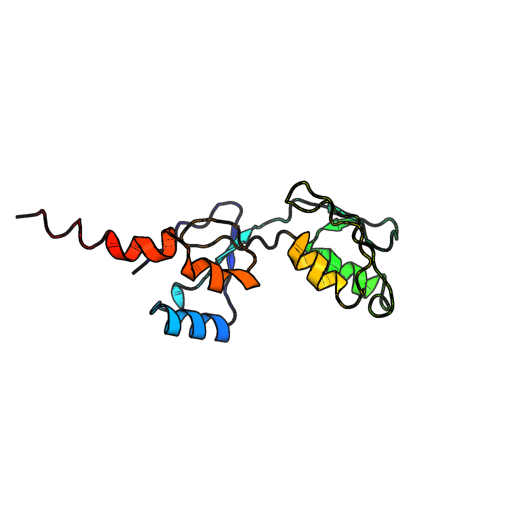00 TYR A C 1
ATOM 799 O O . TYR A 1 100 ? -10.434 -1.430 7.792 1.00 82.06 100 TYR A O 1
ATOM 807 N N . LEU A 1 101 ? -9.260 -1.827 9.662 1.00 74.38 101 LEU A N 1
ATOM 808 C CA . LEU A 1 101 ? -8.122 -1.027 9.215 1.00 74.38 101 LEU A CA 1
ATOM 809 C C . LEU A 1 101 ? -7.465 -1.618 7.974 1.00 74.38 101 LEU A C 1
ATOM 811 O O . LEU A 1 101 ? -7.242 -0.882 7.023 1.00 74.38 101 LEU A O 1
ATOM 815 N N . GLN A 1 102 ? -7.260 -2.934 7.927 1.00 73.94 102 GLN A N 1
ATOM 816 C CA . GLN A 1 102 ? -6.736 -3.594 6.731 1.00 73.94 102 GLN A CA 1
ATOM 817 C C . GLN A 1 102 ? -7.678 -3.432 5.534 1.00 73.94 102 GLN A C 1
ATOM 819 O O . GLN A 1 102 ? -7.223 -3.126 4.433 1.00 73.94 102 GLN A O 1
ATOM 824 N N . HIS A 1 103 ? -8.989 -3.579 5.743 1.00 77.94 103 HIS A N 1
ATOM 825 C CA . HIS A 1 103 ? -9.997 -3.325 4.714 1.00 77.94 103 HIS A CA 1
ATOM 826 C C . HIS A 1 103 ? -9.947 -1.874 4.213 1.00 77.94 103 HIS A C 1
ATOM 828 O O . HIS A 1 103 ? -9.858 -1.624 3.012 1.00 77.94 103 HIS A O 1
ATOM 834 N N . PHE A 1 104 ? -9.963 -0.907 5.130 1.00 75.44 104 PHE A N 1
ATOM 835 C CA . PHE A 1 104 ? -9.906 0.514 4.818 1.00 75.44 104 PHE A CA 1
ATOM 836 C C . PHE A 1 104 ? -8.620 0.850 4.064 1.00 75.44 104 PHE A C 1
ATOM 838 O O . PHE A 1 104 ? -8.678 1.518 3.037 1.00 75.44 104 PHE A O 1
ATOM 845 N N . GLU A 1 105 ? -7.479 0.334 4.516 1.00 70.06 105 GLU A N 1
ATOM 846 C CA . GLU A 1 105 ? -6.178 0.528 3.880 1.00 70.06 105 GLU A CA 1
ATOM 847 C C . GLU A 1 105 ? -6.099 -0.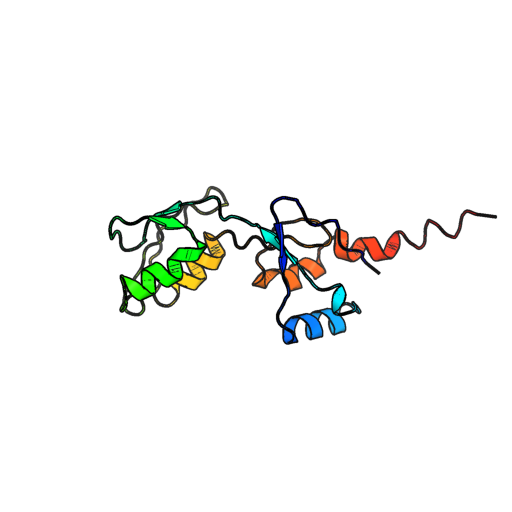087 2.475 1.00 70.06 105 GLU A C 1
ATOM 849 O O . GLU A 1 105 ? -5.476 0.480 1.579 1.00 70.06 105 GLU A O 1
ATOM 854 N N . HIS A 1 106 ? -6.747 -1.232 2.263 1.00 67.81 106 HIS A N 1
ATOM 855 C CA . HIS A 1 106 ? -6.728 -1.949 0.992 1.00 67.81 106 HIS A CA 1
ATOM 856 C C . HIS A 1 106 ? -7.720 -1.379 -0.038 1.00 67.81 106 HIS A C 1
ATOM 858 O O . HIS A 1 106 ? -7.378 -1.250 -1.217 1.00 67.81 106 HIS A O 1
ATOM 864 N N . ASP A 1 107 ? -8.942 -1.044 0.387 1.00 66.12 107 ASP A N 1
ATOM 865 C CA . ASP A 1 107 ? -10.072 -0.756 -0.510 1.00 66.12 107 ASP A CA 1
ATOM 866 C C . ASP A 1 107 ? -10.408 0.739 -0.637 1.00 66.12 107 ASP A C 1
ATOM 868 O O . ASP A 1 107 ? -11.021 1.160 -1.629 1.00 66.12 107 ASP A O 1
ATOM 872 N N . HIS A 1 108 ? -10.003 1.554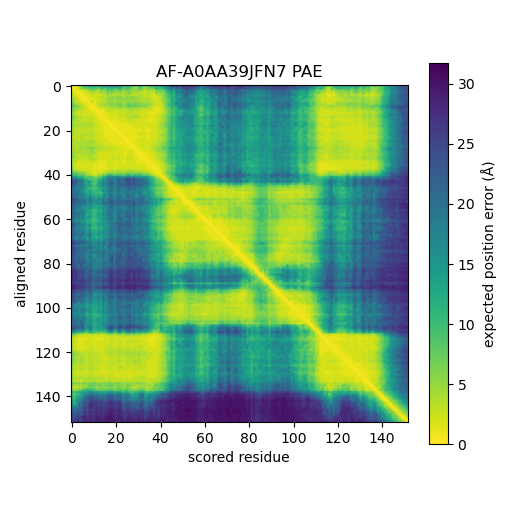 0.342 1.00 66.12 108 HIS A N 1
ATOM 873 C CA . HIS A 1 108 ? -10.412 2.960 0.449 1.00 66.12 108 HIS A CA 1
ATOM 874 C C . HIS A 1 108 ? -9.256 3.932 0.571 1.00 66.12 108 HIS A C 1
ATOM 876 O O . HIS A 1 108 ? -9.350 5.061 0.086 1.00 66.12 108 HIS A O 1
ATOM 882 N N . PHE A 1 109 ? -8.174 3.499 1.196 1.00 60.97 109 PHE A N 1
ATOM 883 C CA . PHE A 1 109 ? -7.000 4.305 1.378 1.00 60.97 109 PHE A CA 1
ATOM 884 C C . PHE A 1 109 ? -6.120 4.192 0.142 1.00 60.97 109 PHE A C 1
ATOM 886 O O . PHE A 1 109 ? -5.628 3.126 -0.230 1.00 60.97 109 PHE A O 1
ATOM 893 N N . LEU A 1 110 ? -5.894 5.322 -0.517 1.00 56.19 110 LEU A N 1
ATOM 894 C CA . LEU A 1 110 ? -4.943 5.392 -1.611 1.00 56.19 110 LEU A CA 1
ATOM 895 C C . LEU A 1 110 ? -3.505 5.409 -1.063 1.00 56.19 110 LEU A C 1
ATOM 897 O O . LEU A 1 110 ? -2.767 6.377 -1.255 1.00 56.19 110 LEU A O 1
ATOM 901 N N . HIS A 1 111 ? -3.030 4.290 -0.511 1.00 55.56 111 HIS A N 1
ATOM 902 C CA . HIS A 1 111 ? -1.613 3.938 -0.624 1.00 55.56 111 HIS A CA 1
ATOM 903 C C . HIS A 1 111 ? -1.330 3.546 -2.073 1.00 55.56 111 HIS A C 1
ATOM 905 O O . HIS A 1 111 ? -1.039 2.399 -2.408 1.00 55.56 111 HIS A O 1
ATOM 911 N N . HIS A 1 112 ? -1.450 4.505 -2.984 1.00 64.38 112 HIS A N 1
ATOM 912 C CA . HIS A 1 112 ? -0.925 4.308 -4.318 1.00 64.38 112 HIS A CA 1
ATOM 913 C C . HIS A 1 112 ? 0.586 4.404 -4.206 1.00 64.38 112 HIS A C 1
ATOM 915 O O . HIS A 1 112 ? 1.164 5.480 -4.385 1.00 64.38 112 HIS A O 1
ATOM 921 N N . SER A 1 113 ? 1.212 3.268 -3.906 1.00 79.56 113 SER A N 1
ATOM 922 C CA . SER A 1 113 ? 2.503 3.026 -4.503 1.00 79.56 113 SER A CA 1
ATOM 923 C C . SER A 1 113 ? 2.325 3.043 -6.016 1.00 79.56 113 SER A C 1
ATOM 925 O O . SER A 1 113 ? 1.346 2.571 -6.592 1.00 79.56 113 SER A O 1
ATOM 927 N N . VAL A 1 114 ? 3.240 3.716 -6.664 1.00 86.19 114 VAL A N 1
ATOM 928 C CA . VAL A 1 114 ? 3.290 3.929 -8.088 1.00 86.19 114 VAL A CA 1
ATOM 929 C C . VAL A 1 114 ? 4.530 3.179 -8.520 1.00 86.19 114 VAL A C 1
ATOM 931 O O . VAL A 1 114 ? 5.622 3.415 -8.003 1.00 86.19 114 VAL A O 1
ATOM 934 N N . CYS A 1 115 ? 4.340 2.213 -9.409 1.00 89.19 115 CYS A N 1
ATOM 935 C CA . CYS A 1 115 ? 5.430 1.406 -9.919 1.00 89.19 115 CYS A CA 1
ATOM 936 C C . CYS A 1 115 ? 6.474 2.319 -10.564 1.00 89.19 115 CYS A C 1
ATOM 938 O O . CYS A 1 115 ? 6.147 3.106 -11.455 1.00 89.19 115 CYS A O 1
ATOM 940 N N . ALA A 1 116 ? 7.728 2.192 -10.136 1.00 90.75 116 ALA A N 1
ATOM 941 C CA . ALA A 1 116 ? 8.828 2.986 -10.666 1.00 90.75 116 ALA A CA 1
ATOM 942 C C . ALA A 1 116 ? 9.057 2.757 -12.171 1.00 90.75 116 ALA A C 1
ATOM 944 O O . ALA A 1 116 ? 9.586 3.630 -12.840 1.00 90.75 116 ALA A O 1
ATOM 945 N N . PHE A 1 117 ? 8.620 1.630 -12.734 1.00 90.00 117 PHE A N 1
ATOM 946 C CA . PHE A 1 117 ? 8.936 1.253 -14.116 1.00 90.00 117 PHE A CA 1
ATOM 947 C C . PHE A 1 117 ? 7.836 1.577 -15.132 1.00 90.00 117 PHE A C 1
ATOM 949 O O . PHE A 1 117 ? 8.125 1.732 -16.315 1.00 90.00 117 PHE A O 1
ATOM 956 N N . CYS A 1 118 ? 6.576 1.681 -14.698 1.00 87.44 118 CYS A N 1
ATOM 957 C CA . CYS A 1 118 ? 5.437 1.954 -15.588 1.00 87.44 118 CYS A CA 1
ATOM 958 C C . CYS A 1 118 ? 4.498 3.061 -15.088 1.00 87.44 118 CYS A C 1
ATOM 960 O O . CYS A 1 118 ? 3.504 3.361 -15.743 1.00 87.44 118 CYS A O 1
ATOM 962 N N . LEU A 1 119 ? 4.781 3.643 -13.917 1.00 85.75 119 LEU A N 1
ATOM 963 C CA . LEU A 1 119 ? 3.966 4.656 -13.236 1.00 85.75 119 LEU A CA 1
ATOM 964 C C . LEU A 1 119 ? 2.514 4.238 -12.953 1.00 85.75 119 LEU A C 1
ATOM 966 O O . LEU A 1 119 ? 1.673 5.069 -12.597 1.00 85.75 119 LEU A O 1
ATOM 970 N N . PHE A 1 120 ? 2.211 2.943 -13.047 1.00 83.88 120 PHE A N 1
ATOM 971 C CA . PHE A 1 120 ? 0.901 2.425 -12.697 1.00 83.88 120 PHE A CA 1
ATOM 972 C C . PHE A 1 120 ? 0.732 2.375 -11.177 1.00 83.88 120 PHE A C 1
ATOM 974 O O . PHE A 1 120 ? 1.642 1.992 -10.439 1.00 83.88 120 PHE A O 1
ATOM 981 N N . ALA A 1 121 ? -0.445 2.778 -10.706 1.00 79.88 121 ALA A N 1
ATOM 982 C CA . ALA A 1 121 ? -0.774 2.760 -9.290 1.00 79.88 121 ALA A CA 1
ATOM 983 C C . ALA A 1 121 ? -1.196 1.351 -8.859 1.00 79.88 121 ALA A C 1
ATOM 985 O O . ALA A 1 121 ? -2.189 0.815 -9.352 1.00 79.88 121 ALA A O 1
ATOM 986 N N . VAL A 1 122 ? -0.467 0.785 -7.904 1.00 78.56 122 VAL A N 1
ATOM 987 C CA . VAL A 1 122 ? -0.666 -0.562 -7.359 1.00 78.56 122 VAL A CA 1
ATOM 988 C C . VAL A 1 122 ? -0.494 -0.479 -5.844 1.00 78.56 122 VAL A C 1
ATOM 990 O O . VAL A 1 122 ? 0.379 0.260 -5.410 1.00 78.56 122 VAL A O 1
ATOM 993 N N . PRO A 1 123 ? -1.268 -1.195 -5.014 1.00 76.00 123 PRO A N 1
ATOM 994 C CA . PRO A 1 123 ? -0.963 -1.314 -3.586 1.00 76.00 123 PRO A CA 1
ATOM 995 C C . PRO A 1 123 ? 0.422 -1.935 -3.350 1.00 76.00 123 PRO A C 1
ATOM 997 O O . PRO A 1 123 ? 0.807 -2.842 -4.090 1.00 76.00 123 PRO A O 1
ATOM 1000 N N . VAL A 1 124 ? 1.137 -1.518 -2.299 1.00 80.44 124 VAL A N 1
ATOM 1001 C CA . VAL A 1 124 ? 2.500 -2.019 -2.002 1.00 80.44 124 VAL A CA 1
ATOM 1002 C C . VAL A 1 124 ? 2.500 -3.545 -1.890 1.00 80.44 124 VAL A C 1
ATOM 1004 O O . VAL A 1 124 ? 3.305 -4.218 -2.531 1.00 80.44 124 VAL A O 1
ATOM 1007 N N . SER A 1 125 ? 1.504 -4.102 -1.192 1.00 76.31 125 SER A N 1
ATOM 1008 C CA . SER A 1 125 ? 1.305 -5.548 -1.014 1.00 76.31 125 SER A CA 1
ATOM 1009 C C . SER A 1 125 ? 1.117 -6.331 -2.319 1.00 76.31 125 SER A C 1
ATOM 1011 O O . SER A 1 125 ? 1.331 -7.541 -2.359 1.00 76.31 125 SER A O 1
ATOM 1013 N N . ARG A 1 126 ? 0.724 -5.663 -3.409 1.00 82.75 126 ARG A N 1
ATOM 1014 C CA . ARG A 1 126 ? 0.537 -6.271 -4.734 1.00 82.75 126 ARG A CA 1
ATOM 1015 C C . ARG A 1 126 ? 1.665 -5.942 -5.708 1.00 82.75 126 ARG A C 1
ATOM 1017 O O . ARG A 1 126 ? 1.651 -6.462 -6.822 1.00 82.75 126 ARG A O 1
ATOM 1024 N N . MET A 1 127 ? 2.643 -5.124 -5.319 1.00 86.25 127 MET A N 1
ATOM 1025 C CA . MET A 1 127 ? 3.678 -4.643 -6.236 1.00 86.25 127 MET A CA 1
ATOM 1026 C C . MET A 1 127 ? 4.573 -5.775 -6.757 1.00 86.25 127 MET A C 1
ATOM 1028 O O . MET A 1 127 ? 4.858 -5.831 -7.949 1.00 86.25 127 MET A O 1
ATOM 1032 N N . LYS A 1 128 ? 4.915 -6.752 -5.908 1.00 86.94 128 LYS A N 1
ATOM 1033 C CA . LYS A 1 128 ? 5.679 -7.940 -6.324 1.00 86.94 128 LYS A CA 1
ATOM 1034 C C . LYS A 1 128 ? 4.993 -8.719 -7.451 1.00 86.94 128 LYS A C 1
ATOM 1036 O O . LYS A 1 128 ? 5.649 -9.065 -8.428 1.00 86.94 128 LYS A O 1
ATOM 1041 N N . LYS A 1 129 ? 3.681 -8.961 -7.322 1.00 87.31 129 LYS A N 1
ATOM 1042 C CA . LYS A 1 129 ? 2.861 -9.617 -8.361 1.00 87.31 129 LYS A CA 1
ATOM 1043 C C . LYS A 1 129 ? 2.684 -8.732 -9.592 1.00 87.31 129 LYS A C 1
ATOM 1045 O O . LYS A 1 129 ? 2.515 -9.231 -10.693 1.00 87.31 129 LYS A O 1
ATOM 1050 N N . HIS A 1 130 ? 2.688 -7.413 -9.417 1.00 89.38 130 HIS A N 1
ATOM 1051 C CA . HIS A 1 130 ? 2.640 -6.492 -10.543 1.00 89.38 130 HIS A CA 1
ATOM 1052 C C . HIS A 1 130 ? 3.899 -6.587 -11.413 1.00 89.38 130 HIS A C 1
ATOM 1054 O O . HIS A 1 130 ? 3.768 -6.515 -12.630 1.00 89.38 130 HIS A O 1
ATOM 1060 N N . PHE A 1 131 ? 5.088 -6.793 -10.833 1.00 88.69 131 PHE A N 1
ATOM 1061 C CA . PHE A 1 131 ? 6.326 -6.955 -11.608 1.00 88.69 131 PHE A CA 1
ATOM 1062 C C . PHE A 1 131 ? 6.286 -8.136 -12.586 1.00 88.69 131 PHE A C 1
ATOM 1064 O O . PHE A 1 131 ? 6.799 -7.993 -13.691 1.00 88.69 131 PHE A O 1
ATOM 1071 N N . ASP A 1 132 ? 5.577 -9.221 -12.250 1.00 88.88 132 ASP A N 1
ATOM 1072 C CA . ASP A 1 132 ? 5.377 -10.380 -13.139 1.00 88.88 132 ASP A CA 1
ATOM 1073 C C . ASP A 1 132 ? 4.684 -10.028 -14.468 1.00 88.88 132 ASP A C 1
ATOM 1075 O O . ASP A 1 132 ? 4.813 -10.752 -15.449 1.00 88.88 132 ASP A O 1
ATOM 1079 N N . VAL A 1 133 ? 3.931 -8.925 -14.507 1.00 86.38 133 VAL A N 1
ATOM 1080 C CA . VAL A 1 133 ? 3.125 -8.510 -15.668 1.00 86.38 133 VAL A CA 1
ATOM 1081 C C . VAL A 1 133 ? 3.395 -7.067 -16.093 1.00 86.38 133 VAL A C 1
ATOM 1083 O O . VAL A 1 133 ? 2.671 -6.519 -16.921 1.00 86.38 133 VAL A O 1
ATOM 1086 N N . CYS A 1 134 ? 4.391 -6.405 -15.502 1.00 86.50 134 CYS A N 1
ATOM 1087 C CA . CYS A 1 134 ? 4.629 -4.985 -15.715 1.00 86.50 134 CYS A CA 1
ATOM 1088 C C . CYS A 1 134 ? 5.432 -4.768 -17.004 1.00 86.50 134 CYS A C 1
ATOM 1090 O O . CYS A 1 134 ? 6.618 -5.091 -17.036 1.00 86.50 134 CYS A O 1
ATOM 1092 N N . PRO A 1 135 ? 4.866 -4.139 -18.052 1.00 78.19 135 PRO A N 1
ATOM 1093 C CA . PRO A 1 135 ? 5.585 -3.966 -19.311 1.00 78.19 135 PRO A CA 1
ATOM 1094 C C . PRO A 1 135 ? 6.822 -3.085 -19.144 1.00 78.19 135 PRO A C 1
ATOM 1096 O O . PRO A 1 135 ? 7.866 -3.389 -19.692 1.00 78.19 135 PRO A O 1
ATOM 1099 N N . GLY A 1 136 ? 6.758 -2.030 -18.327 1.00 78.25 136 GLY A N 1
ATOM 1100 C CA . GLY A 1 136 ? 7.930 -1.190 -18.049 1.00 78.25 136 GLY A CA 1
ATOM 1101 C C . GLY A 1 136 ? 9.057 -1.931 -17.318 1.00 78.25 136 GLY A C 1
ATOM 1102 O O . GLY A 1 136 ? 10.224 -1.579 -17.469 1.00 78.25 136 GLY A O 1
ATOM 1103 N N . PHE A 1 137 ? 8.708 -2.968 -16.555 1.00 80.88 137 PHE A N 1
ATOM 1104 C CA . PHE A 1 137 ? 9.645 -3.831 -15.840 1.00 80.88 137 PHE A CA 1
ATOM 1105 C C . PHE A 1 137 ? 10.234 -4.910 -16.762 1.00 80.88 137 PHE A C 1
ATOM 1107 O O . PHE A 1 137 ? 11.443 -5.116 -16.772 1.00 80.88 137 PHE A O 1
ATOM 1114 N N . LEU A 1 138 ? 9.393 -5.546 -17.584 1.00 74.31 138 LEU A N 1
ATOM 1115 C CA . LEU A 1 138 ? 9.769 -6.641 -18.485 1.00 74.31 138 LEU A CA 1
ATOM 1116 C C . LEU A 1 138 ? 10.447 -6.141 -19.781 1.00 74.31 138 LEU A C 1
ATOM 1118 O O . LEU A 1 138 ? 11.482 -6.659 -20.190 1.00 74.31 138 LEU A O 1
ATOM 1122 N N . TYR A 1 139 ? 9.917 -5.087 -20.408 1.00 62.00 139 TYR A N 1
ATOM 1123 C CA . TYR A 1 139 ? 10.302 -4.614 -21.750 1.00 62.00 139 TYR A CA 1
ATOM 1124 C C . TYR A 1 139 ? 11.617 -3.824 -21.788 1.00 62.00 139 TYR A C 1
ATOM 1126 O O . TYR A 1 139 ? 12.302 -3.762 -22.809 1.00 62.00 139 TYR A O 1
ATOM 1134 N N . GLN A 1 140 ? 12.042 -3.233 -20.670 1.00 55.16 140 GLN A N 1
ATOM 1135 C CA . GLN A 1 140 ? 13.329 -2.530 -20.624 1.00 55.16 140 GLN A CA 1
ATOM 1136 C C . GLN A 1 140 ? 14.552 -3.483 -20.595 1.00 55.16 140 GLN A C 1
ATOM 1138 O O . GLN A 1 140 ? 15.701 -3.033 -20.546 1.00 55.16 140 GLN A O 1
ATOM 1143 N N . GLY A 1 141 ? 14.330 -4.801 -20.668 1.00 48.41 141 GLY A N 1
ATOM 1144 C CA . GLY A 1 141 ? 15.345 -5.792 -21.034 1.00 48.41 141 GLY A CA 1
ATOM 1145 C C . GLY A 1 141 ? 15.645 -5.856 -22.540 1.00 48.41 141 GLY A C 1
ATOM 1146 O O . GLY A 1 141 ? 16.789 -6.115 -22.906 1.00 48.41 141 GLY A O 1
ATOM 1147 N N . GLU A 1 142 ? 14.674 -5.555 -23.410 1.00 44.72 142 GLU A N 1
ATOM 1148 C CA . GLU A 1 142 ? 14.760 -5.831 -24.857 1.00 44.72 142 GLU A CA 1
ATOM 1149 C C . GLU A 1 142 ? 15.243 -4.644 -25.706 1.00 44.72 142 GLU A C 1
ATOM 1151 O O . GLU A 1 142 ? 15.883 -4.844 -26.737 1.00 44.72 142 GLU A O 1
ATOM 1156 N N . ARG A 1 143 ? 15.076 -3.391 -25.255 1.00 39.47 143 ARG A N 1
ATOM 1157 C CA . ARG A 1 143 ? 15.548 -2.209 -26.015 1.00 39.47 143 ARG A CA 1
ATOM 1158 C C . ARG A 1 143 ? 17.073 -2.081 -26.164 1.00 39.47 143 ARG A C 1
ATOM 1160 O O . ARG A 1 143 ? 17.515 -1.210 -26.904 1.00 39.47 143 ARG A O 1
ATOM 1167 N N . ARG A 1 144 ? 17.888 -2.918 -25.504 1.00 39.31 144 ARG A N 1
ATOM 1168 C CA . ARG A 1 144 ? 19.353 -2.925 -25.704 1.00 39.31 144 ARG A CA 1
ATOM 1169 C C . ARG A 1 144 ? 19.851 -3.871 -26.801 1.00 39.31 144 ARG A C 1
ATOM 1171 O O . ARG A 1 144 ? 20.997 -3.705 -27.192 1.00 39.31 144 ARG A O 1
ATOM 1178 N N . ARG A 1 145 ? 19.035 -4.800 -27.321 1.00 38.88 145 ARG A N 1
ATOM 1179 C CA . ARG A 1 145 ? 19.441 -5.646 -28.466 1.00 38.88 145 ARG A CA 1
ATOM 1180 C C . ARG A 1 145 ? 19.142 -5.035 -29.838 1.00 38.88 145 ARG A C 1
ATOM 1182 O O . ARG A 1 145 ? 19.683 -5.507 -30.816 1.00 38.88 145 ARG A O 1
ATOM 1189 N N . LEU A 1 146 ? 18.337 -3.974 -29.914 1.00 37.62 146 LEU A N 1
ATOM 1190 C CA . LEU A 1 146 ? 17.974 -3.320 -31.185 1.00 37.62 146 LEU A CA 1
ATOM 1191 C C . LEU A 1 146 ? 18.668 -1.964 -31.413 1.00 37.62 146 LEU A C 1
ATOM 1193 O O . LEU A 1 146 ? 18.279 -1.225 -32.305 1.00 37.62 146 LEU A O 1
ATOM 1197 N N . PHE A 1 147 ? 19.665 -1.607 -30.596 1.00 33.84 147 PHE A N 1
ATOM 1198 C CA . PHE A 1 147 ? 20.422 -0.350 -30.744 1.00 33.84 147 PHE A CA 1
ATOM 1199 C C . PHE A 1 147 ? 21.946 -0.553 -30.845 1.00 33.84 147 PHE A C 1
ATOM 1201 O O . PHE A 1 147 ? 22.683 0.426 -30.799 1.00 33.84 147 PHE A O 1
ATOM 1208 N N . TRP A 1 148 ? 22.417 -1.800 -30.977 1.00 37.66 148 TRP A N 1
ATOM 1209 C CA . TRP A 1 148 ? 23.840 -2.139 -31.160 1.00 37.66 148 TRP A CA 1
ATOM 1210 C C . TRP A 1 148 ? 24.086 -3.184 -32.267 1.00 37.66 148 TRP A C 1
ATOM 1212 O O . TRP A 1 148 ? 25.157 -3.771 -32.292 1.00 37.66 148 TRP A O 1
ATOM 1222 N N . ASP A 1 149 ? 23.125 -3.404 -33.17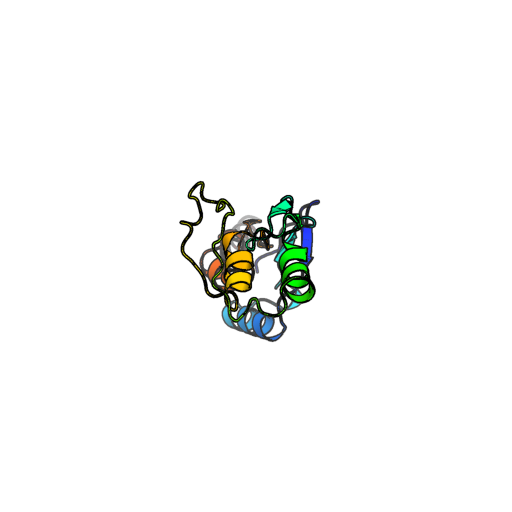4 1.00 38.31 149 ASP A N 1
ATOM 1223 C CA . ASP A 1 149 ? 23.321 -4.211 -34.398 1.00 38.31 149 ASP A CA 1
ATOM 1224 C C . ASP A 1 149 ? 23.031 -3.415 -35.689 1.00 38.31 149 ASP A C 1
ATOM 1226 O O . ASP A 1 149 ? 22.977 -3.985 -36.770 1.00 38.31 149 ASP A O 1
ATOM 1230 N N . ASP A 1 150 ? 22.913 -2.086 -35.598 1.00 37.41 150 ASP A N 1
ATOM 1231 C CA . ASP A 1 150 ? 22.934 -1.189 -36.760 1.00 37.41 150 ASP A CA 1
ATOM 1232 C C . ASP A 1 150 ? 23.874 -0.018 -36.457 1.00 37.41 150 ASP A C 1
ATOM 1234 O O . ASP A 1 150 ? 23.491 0.990 -35.859 1.00 37.41 150 ASP A O 1
ATOM 1238 N N . GLY A 1 151 ? 25.145 -0.193 -36.812 1.00 32.31 151 GLY A N 1
ATOM 1239 C CA . GLY A 1 151 ? 26.181 0.819 -36.621 1.00 32.31 151 GLY A CA 1
ATOM 1240 C C . GLY A 1 151 ? 27.567 0.347 -37.037 1.00 32.31 151 GLY A C 1
ATOM 1241 O O . GLY A 1 151 ? 28.510 0.474 -36.259 1.00 32.31 151 GLY A O 1
ATOM 1242 N N . ASN A 1 152 ? 27.637 -0.245 -38.231 1.00 33.53 152 ASN A N 1
ATOM 1243 C CA . ASN A 1 152 ? 28.830 -0.242 -39.080 1.00 33.53 152 ASN A CA 1
ATOM 1244 C C . ASN A 1 152 ? 29.181 1.201 -39.478 1.00 33.53 152 ASN A C 1
ATOM 1246 O O . ASN A 1 152 ? 28.222 1.957 -39.764 1.00 33.53 152 ASN A O 1
#

Solvent-accessible surface area (backbone atoms only — not comparable to full-atom values): 8982 Å² total; per-residue (Å²): 106,54,62,72,51,82,82,53,91,64,36,43,84,44,75,62,58,72,69,57,32,49,53,50,20,71,74,70,75,44,61,62,94,75,53,52,32,27,34,55,74,66,71,93,48,80,39,68,46,61,86,64,79,81,48,67,34,45,55,92,44,43,64,61,46,42,57,74,77,38,76,63,36,65,82,35,76,36,41,50,82,56,69,26,88,83,80,46,59,47,72,64,58,71,33,51,28,67,49,38,59,60,48,40,51,71,57,65,30,74,59,37,25,20,40,33,40,66,65,49,74,38,46,68,93,46,41,73,68,43,52,81,72,29,61,36,49,59,49,40,52,57,69,67,70,78,69,76,78,77,81,130